Protein AF-A0A930BEC5-F1 (afdb_monomer)

pLDDT: mean 77.57, std 13.69, range [47.5, 94.75]

Sequence (147 aa):
MERKTKIFIVILIALIGILFYSVYENIIESKIARLNVTKAKIVMRNGYEEIDTRYLTVGGEKYIIYREFKNPAKAMKTFKKRHPNIVKKIRRTWIAFGDLSWWNWKLYEKGAIECDQLTHEERNEIEGFFDIYENTEKNKKRLRNFV

Foldseek 3Di:
DDPVVVVVVVVVVVVVVVVVVVVVVVVLVVVVVVFCLPDQDFDQDPNFTKGLRQWTAAPNDTDGAAIAGPDLQVLQVVCCVVCVVLQVQLCVQPVPQPHDGLVRLVVSLVSLVVRPPDDPVSSCVSNVS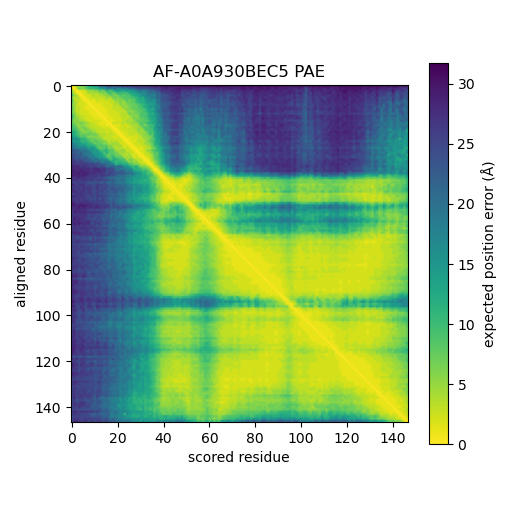VVNVCSVVVRVVVSVVRD

Structure (mmCIF, N/CA/C/O backbone):
data_AF-A0A930BEC5-F1
#
_entry.id   AF-A0A930BEC5-F1
#
loop_
_atom_site.group_PDB
_atom_site.id
_atom_site.type_symbol
_atom_site.label_atom_id
_atom_site.label_alt_id
_atom_site.label_comp_id
_atom_site.label_asym_id
_atom_site.label_entity_id
_atom_site.label_seq_id
_atom_site.pdbx_PDB_ins_code
_atom_site.Cartn_x
_atom_site.Cartn_y
_atom_site.Cartn_z
_atom_site.occupancy
_atom_site.B_iso_or_equiv
_atom_site.auth_seq_id
_atom_site.auth_comp_id
_atom_site.auth_asym_id
_atom_site.auth_atom_id
_atom_site.pdbx_PDB_model_num
ATOM 1 N N . MET A 1 1 ? 9.018 44.139 -27.072 1.00 55.53 1 MET A N 1
ATOM 2 C CA . MET A 1 1 ? 8.347 42.839 -26.838 1.00 55.53 1 MET A CA 1
ATOM 3 C C . MET A 1 1 ? 7.282 43.035 -25.769 1.00 55.53 1 MET A C 1
ATOM 5 O O . MET A 1 1 ? 7.631 43.270 -24.615 1.00 55.53 1 MET A O 1
ATOM 9 N N . GLU A 1 2 ? 6.010 43.041 -26.161 1.00 65.94 2 GLU A N 1
ATOM 10 C CA . GLU A 1 2 ? 4.886 43.344 -25.269 1.00 65.94 2 GLU A CA 1
ATOM 11 C C . GLU A 1 2 ? 4.707 42.272 -24.183 1.00 65.94 2 GLU A C 1
ATOM 13 O O . GLU A 1 2 ? 4.994 41.091 -24.384 1.00 65.94 2 GLU A O 1
ATOM 18 N N . ARG A 1 3 ? 4.213 42.678 -23.006 1.00 66.94 3 ARG A N 1
ATOM 19 C CA . ARG A 1 3 ? 4.014 41.817 -21.821 1.00 66.94 3 ARG A CA 1
ATOM 20 C C . ARG A 1 3 ? 3.216 40.541 -22.138 1.00 66.94 3 ARG A C 1
ATOM 22 O O . ARG A 1 3 ? 3.495 39.490 -21.569 1.00 66.94 3 ARG A O 1
ATOM 29 N N . LYS A 1 4 ? 2.281 40.624 -23.091 1.00 66.75 4 LYS A N 1
ATOM 30 C CA . LYS A 1 4 ? 1.466 39.504 -23.588 1.00 66.75 4 LYS A CA 1
ATOM 31 C C . LYS A 1 4 ? 2.303 38.443 -24.317 1.00 66.75 4 LYS A C 1
ATOM 33 O O . LYS A 1 4 ? 2.113 37.257 -24.075 1.00 66.75 4 LYS A O 1
ATOM 38 N N . THR A 1 5 ? 3.283 38.855 -25.123 1.00 71.62 5 THR A N 1
ATOM 39 C CA . THR A 1 5 ? 4.185 37.947 -25.854 1.00 71.62 5 THR A CA 1
ATOM 40 C C . THR A 1 5 ? 5.062 37.134 -24.899 1.00 71.62 5 THR A C 1
ATOM 42 O O . THR A 1 5 ? 5.250 35.940 -25.103 1.00 71.62 5 THR A O 1
ATOM 45 N N . LYS A 1 6 ? 5.547 37.743 -23.805 1.00 71.25 6 LYS A N 1
ATOM 46 C CA . LYS A 1 6 ? 6.345 37.032 -22.788 1.00 71.25 6 LYS A CA 1
ATOM 47 C C . LYS A 1 6 ? 5.527 35.980 -22.033 1.00 71.25 6 LYS A C 1
ATOM 49 O O . LYS A 1 6 ? 6.014 34.877 -21.823 1.00 71.25 6 LYS A O 1
ATOM 54 N N . ILE A 1 7 ? 4.284 36.303 -21.663 1.00 73.62 7 ILE A N 1
ATOM 55 C CA . ILE A 1 7 ? 3.376 35.359 -20.988 1.00 73.62 7 ILE A CA 1
ATOM 56 C C . ILE A 1 7 ? 3.065 34.169 -21.904 1.00 73.62 7 ILE A C 1
ATOM 58 O O . ILE A 1 7 ? 3.111 33.024 -21.462 1.00 73.62 7 ILE A O 1
ATOM 62 N N . PHE A 1 8 ? 2.823 34.430 -23.190 1.00 75.75 8 PHE A N 1
ATOM 63 C CA . PHE A 1 8 ? 2.558 33.380 -24.171 1.00 75.75 8 PHE A CA 1
ATOM 64 C C . PHE A 1 8 ? 3.745 32.417 -24.334 1.00 75.75 8 PHE A C 1
ATOM 66 O O . PHE A 1 8 ? 3.553 31.205 -24.334 1.00 75.75 8 PHE A O 1
ATOM 73 N N . ILE A 1 9 ? 4.977 32.938 -24.389 1.00 76.69 9 ILE A N 1
ATOM 74 C CA . ILE A 1 9 ? 6.198 32.117 -24.482 1.00 76.69 9 ILE A CA 1
ATOM 75 C C . ILE A 1 9 ? 6.364 31.216 -23.248 1.00 76.69 9 ILE A C 1
ATOM 77 O O . ILE A 1 9 ? 6.694 30.042 -23.390 1.00 76.69 9 ILE A O 1
ATOM 81 N N . VAL A 1 10 ? 6.096 31.726 -22.041 1.00 72.12 10 VAL A N 1
ATOM 82 C CA . VAL A 1 10 ? 6.197 30.930 -20.803 1.00 72.12 10 VAL A CA 1
ATOM 83 C C . VAL A 1 10 ? 5.174 29.791 -20.781 1.00 72.12 10 VAL A C 1
ATOM 85 O O . VAL A 1 10 ? 5.523 28.661 -20.442 1.00 72.12 10 VAL A O 1
ATOM 88 N N . ILE A 1 11 ? 3.931 30.061 -21.192 1.00 75.62 11 ILE A N 1
ATOM 89 C CA . ILE A 1 11 ? 2.883 29.035 -21.294 1.00 75.62 11 ILE A CA 1
ATOM 90 C C . ILE A 1 11 ? 3.269 27.976 -22.334 1.00 75.62 11 ILE A C 1
ATOM 92 O O . ILE A 1 11 ? 3.121 26.782 -22.079 1.00 75.62 11 ILE A O 1
ATOM 96 N N . LEU A 1 12 ? 3.816 28.397 -23.477 1.00 79.69 12 LEU A N 1
ATOM 97 C CA . LEU A 1 12 ? 4.255 27.489 -24.534 1.00 79.69 12 LEU A CA 1
ATOM 98 C C . LEU A 1 12 ? 5.374 26.550 -24.052 1.00 79.69 12 LEU A C 1
ATOM 100 O O . LEU A 1 12 ? 5.299 25.347 -24.284 1.00 79.69 12 LEU A O 1
ATOM 104 N N . ILE A 1 13 ? 6.370 27.069 -23.326 1.00 77.38 13 ILE A N 1
ATOM 105 C CA . ILE A 1 13 ? 7.461 26.260 -22.756 1.00 77.38 13 ILE A CA 1
ATOM 106 C C . ILE A 1 13 ? 6.922 25.253 -21.729 1.00 77.38 13 ILE A C 1
ATOM 108 O O . ILE A 1 13 ? 7.321 24.089 -21.749 1.00 77.38 13 ILE A O 1
ATOM 112 N N . ALA A 1 14 ? 5.992 25.665 -20.863 1.00 68.94 14 ALA A N 1
ATOM 113 C CA . ALA A 1 14 ? 5.381 24.772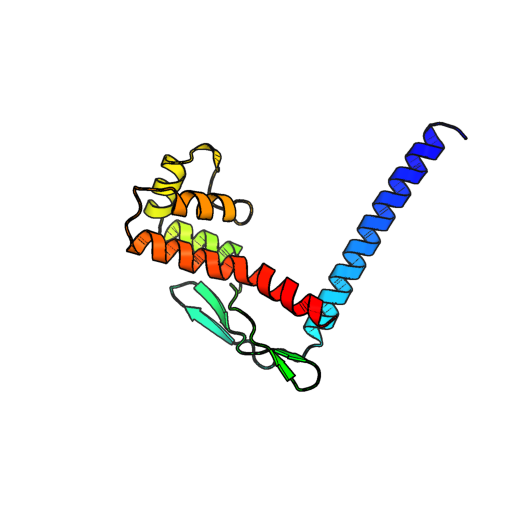 -19.879 1.00 68.94 14 ALA A CA 1
ATOM 114 C C . ALA A 1 14 ? 4.587 23.631 -20.544 1.00 68.94 14 ALA A C 1
ATOM 116 O O . ALA A 1 14 ? 4.717 22.473 -20.146 1.00 68.94 14 ALA A O 1
ATOM 117 N N . LEU A 1 15 ? 3.817 23.938 -21.593 1.00 73.38 15 LEU A N 1
ATOM 118 C CA . LEU A 1 15 ? 3.063 22.942 -22.360 1.00 73.38 15 LEU A CA 1
ATOM 119 C C . LEU A 1 15 ? 3.981 21.965 -23.098 1.00 73.38 15 LEU A C 1
ATOM 121 O O . LEU A 1 15 ? 3.724 20.763 -23.083 1.00 73.38 15 LEU A O 1
ATOM 125 N N . ILE A 1 16 ? 5.073 22.461 -23.687 1.00 73.94 16 ILE A N 1
ATOM 126 C CA . ILE A 1 16 ? 6.105 21.622 -24.305 1.00 73.94 16 ILE A CA 1
ATOM 127 C C . ILE A 1 16 ? 6.721 20.688 -23.252 1.00 73.94 16 ILE A C 1
ATOM 129 O O . ILE A 1 16 ? 6.827 19.490 -23.498 1.00 73.94 16 ILE A O 1
ATOM 133 N N . GLY A 1 17 ? 7.046 21.193 -22.058 1.00 59.94 17 GLY A N 1
ATOM 134 C CA . GLY A 1 17 ? 7.564 20.378 -20.954 1.00 59.94 17 GLY A CA 1
ATOM 135 C C . GLY A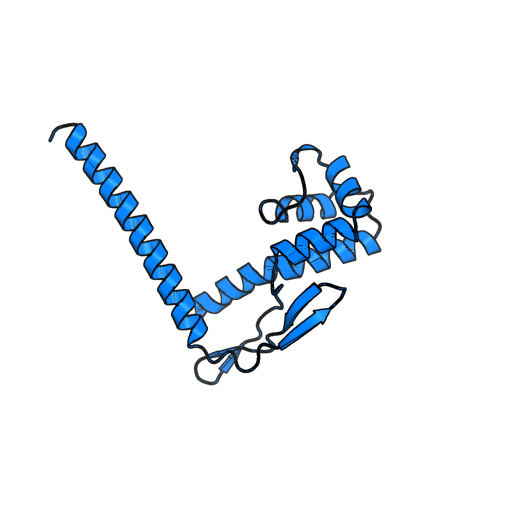 1 17 ? 6.614 19.252 -20.528 1.00 59.94 17 GLY A C 1
ATOM 136 O O . GLY A 1 17 ? 7.050 18.114 -20.363 1.00 59.94 17 GLY A O 1
ATOM 137 N N . ILE A 1 18 ? 5.311 19.538 -20.422 1.00 69.19 18 ILE A N 1
ATOM 138 C CA . ILE A 1 18 ? 4.277 18.531 -20.118 1.00 69.19 18 ILE A CA 1
ATOM 139 C C . ILE A 1 18 ? 4.188 17.477 -21.234 1.00 69.19 18 ILE A C 1
ATOM 141 O O . ILE A 1 18 ? 4.124 16.279 -20.954 1.00 69.19 18 ILE A O 1
ATOM 145 N N . LEU A 1 19 ? 4.225 17.908 -22.498 1.00 58.78 19 LEU A N 1
ATOM 146 C CA . LEU A 1 19 ? 4.205 17.018 -23.662 1.00 58.78 19 LEU A CA 1
ATOM 147 C C . LEU A 1 19 ? 5.412 16.077 -23.671 1.00 58.78 19 LEU A C 1
ATOM 149 O O . LEU A 1 19 ? 5.224 14.863 -23.756 1.00 58.78 19 LEU A O 1
ATOM 153 N N . PHE A 1 20 ? 6.625 16.612 -23.501 1.00 54.69 20 PHE A N 1
ATOM 154 C CA . PHE A 1 20 ? 7.851 15.814 -23.413 1.00 54.69 20 PHE A CA 1
ATOM 155 C C . PHE A 1 20 ? 7.820 14.840 -22.233 1.00 54.69 20 PHE A C 1
ATOM 157 O O . PHE A 1 20 ? 8.206 13.685 -22.405 1.00 54.69 20 PHE A O 1
ATOM 164 N N . TYR A 1 21 ? 7.308 15.256 -21.069 1.00 60.56 21 TYR A N 1
ATOM 165 C CA . TYR A 1 21 ? 7.145 14.369 -19.916 1.00 60.56 21 TYR A CA 1
ATOM 166 C C . TYR A 1 21 ? 6.190 13.203 -20.222 1.00 60.56 21 TYR A C 1
ATOM 168 O O . TYR A 1 21 ? 6.524 12.052 -19.954 1.00 60.56 21 TYR A O 1
ATOM 176 N N . SER A 1 22 ? 5.043 13.469 -20.859 1.00 50.88 22 SER A N 1
ATOM 177 C CA . SER A 1 22 ? 4.073 12.417 -21.203 1.00 50.88 22 SER A CA 1
ATOM 178 C C . SER A 1 22 ? 4.582 11.452 -22.283 1.00 50.88 22 SER A C 1
ATOM 180 O O . SER A 1 22 ? 4.324 10.251 -22.221 1.00 50.88 22 SER A O 1
ATOM 182 N N . VAL A 1 23 ? 5.338 11.954 -23.267 1.00 54.78 23 VAL A N 1
ATOM 183 C CA . VAL A 1 23 ? 5.966 11.125 -24.306 1.00 54.78 23 VAL A CA 1
ATOM 184 C C . VAL A 1 23 ? 7.064 10.261 -23.689 1.00 54.78 23 VAL A C 1
ATOM 186 O O . VAL A 1 23 ? 7.173 9.081 -24.014 1.00 54.78 23 VAL A O 1
ATOM 189 N N . TYR A 1 24 ? 7.842 10.813 -22.758 1.00 56.75 24 TYR A N 1
ATOM 190 C CA . TYR A 1 24 ? 8.879 10.082 -22.039 1.00 56.75 24 TYR A CA 1
ATOM 191 C C . TYR A 1 24 ? 8.305 8.972 -21.145 1.00 56.75 24 TYR A C 1
ATOM 193 O O . TYR A 1 24 ? 8.801 7.845 -21.197 1.00 56.75 24 TYR A O 1
ATOM 201 N N . GLU A 1 25 ? 7.230 9.242 -20.392 1.00 53.69 25 GLU A N 1
ATOM 202 C CA . GLU A 1 25 ? 6.527 8.207 -19.617 1.00 53.69 25 GLU A CA 1
ATOM 203 C C . GLU A 1 25 ? 6.001 7.088 -20.526 1.00 53.69 25 GLU A C 1
ATOM 205 O O . GLU A 1 25 ? 6.286 5.920 -20.271 1.00 53.69 25 GLU A O 1
ATOM 210 N N . ASN A 1 26 ? 5.363 7.428 -21.652 1.00 56.53 26 ASN A N 1
ATOM 211 C CA . ASN A 1 26 ? 4.889 6.439 -22.627 1.00 56.53 26 ASN A CA 1
ATOM 212 C C . ASN A 1 26 ? 6.027 5.593 -23.232 1.00 56.53 26 ASN A C 1
ATOM 214 O O . ASN A 1 26 ? 5.867 4.392 -23.461 1.00 56.53 26 ASN A O 1
ATOM 218 N N . ILE A 1 27 ? 7.196 6.186 -23.498 1.00 57.22 27 ILE A N 1
ATOM 219 C CA . ILE A 1 27 ? 8.363 5.448 -24.009 1.00 57.22 27 ILE A CA 1
ATOM 220 C C . ILE A 1 27 ? 8.880 4.467 -22.956 1.00 57.22 27 ILE A C 1
ATOM 222 O O . ILE A 1 27 ? 9.176 3.321 -23.307 1.00 57.22 27 ILE A O 1
ATOM 226 N N . ILE A 1 28 ? 8.964 4.885 -21.689 1.00 55.44 28 ILE A N 1
ATOM 227 C CA . ILE A 1 28 ? 9.344 4.014 -20.571 1.00 55.44 28 ILE A CA 1
ATOM 228 C C . ILE A 1 28 ? 8.342 2.870 -20.432 1.00 55.44 28 ILE A C 1
ATOM 230 O O . ILE A 1 28 ? 8.760 1.715 -20.408 1.00 55.44 28 ILE A O 1
ATOM 234 N N . GLU A 1 29 ? 7.041 3.158 -20.418 1.00 52.72 29 GLU A N 1
ATOM 235 C CA . GLU A 1 29 ? 5.995 2.134 -20.341 1.00 52.72 29 GLU A CA 1
ATOM 236 C C . GLU A 1 29 ? 6.089 1.139 -21.506 1.00 52.72 29 GLU A C 1
ATOM 238 O O . GLU A 1 29 ? 6.045 -0.074 -21.292 1.00 52.72 29 GLU A O 1
ATOM 243 N N . SER A 1 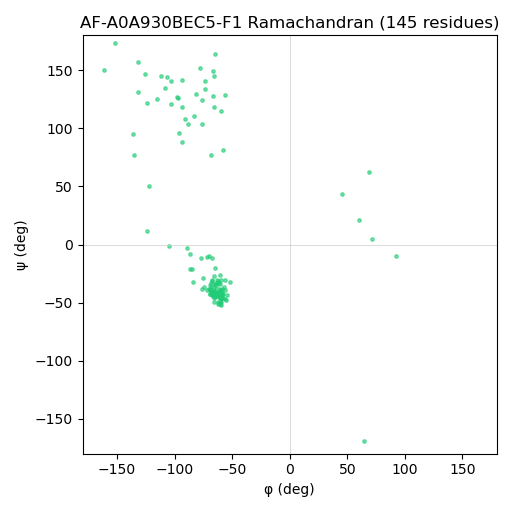30 ? 6.333 1.616 -22.734 1.00 51.56 30 SER A N 1
ATOM 244 C CA . SER A 1 30 ? 6.495 0.733 -23.897 1.00 51.56 30 SER A CA 1
ATOM 245 C C . SER A 1 30 ? 7.785 -0.100 -23.850 1.00 51.56 30 SER A C 1
ATOM 247 O O . SER A 1 30 ? 7.789 -1.254 -24.279 1.00 51.56 30 SER A O 1
ATOM 249 N N . LYS A 1 31 ? 8.889 0.446 -23.314 1.00 51.66 31 LYS A N 1
ATOM 250 C CA . LYS A 1 31 ? 10.151 -0.289 -23.128 1.00 51.66 31 LYS A CA 1
ATOM 251 C C . LYS A 1 31 ? 10.019 -1.337 -22.024 1.00 51.66 31 LYS A C 1
ATOM 253 O O . LYS A 1 31 ? 10.510 -2.448 -22.197 1.00 51.66 31 LYS A O 1
ATOM 258 N N . ILE A 1 32 ? 9.299 -1.024 -20.946 1.00 51.25 32 ILE A N 1
ATOM 259 C CA . ILE A 1 32 ? 8.939 -1.977 -19.889 1.00 51.25 32 ILE A CA 1
ATOM 260 C C . ILE A 1 32 ? 8.066 -3.102 -20.457 1.00 51.25 32 ILE A C 1
ATOM 262 O O . ILE A 1 32 ? 8.311 -4.263 -20.149 1.00 51.25 32 ILE A O 1
ATOM 266 N N . ALA A 1 33 ? 7.118 -2.792 -21.347 1.00 51.00 33 ALA A N 1
ATOM 267 C CA . ALA A 1 33 ? 6.303 -3.801 -22.024 1.00 51.00 33 ALA A CA 1
ATOM 268 C C . ALA A 1 33 ? 7.110 -4.708 -22.978 1.00 51.00 33 ALA A C 1
ATOM 270 O O . ALA A 1 33 ? 6.722 -5.852 -23.208 1.00 51.00 33 ALA A O 1
ATOM 271 N N . ARG A 1 34 ? 8.233 -4.217 -23.532 1.00 47.50 34 ARG A N 1
ATOM 272 C CA . ARG A 1 34 ? 9.151 -4.995 -24.392 1.00 47.50 34 ARG A CA 1
ATOM 273 C C . ARG A 1 34 ? 10.184 -5.809 -23.620 1.00 47.50 34 ARG A C 1
ATOM 275 O O . ARG A 1 34 ? 10.733 -6.761 -24.172 1.00 47.50 34 ARG A O 1
ATOM 282 N N . LEU A 1 35 ? 10.476 -5.453 -22.372 1.00 51.47 35 LEU A N 1
ATOM 283 C CA . LEU A 1 35 ? 11.244 -6.317 -21.487 1.00 51.47 35 LEU A CA 1
ATOM 284 C C . LEU A 1 35 ? 10.391 -7.556 -21.228 1.00 51.47 35 LEU A C 1
ATOM 286 O O . LEU A 1 35 ? 9.284 -7.438 -20.722 1.00 51.47 35 LEU A O 1
ATOM 290 N N . ASN A 1 36 ? 10.878 -8.733 -21.627 1.00 48.94 36 ASN A N 1
ATOM 291 C CA . ASN A 1 36 ? 10.191 -10.019 -21.490 1.00 48.94 36 ASN A CA 1
ATOM 292 C C . ASN A 1 36 ? 9.856 -10.306 -20.010 1.00 48.94 36 ASN A C 1
ATOM 294 O O . ASN A 1 36 ? 10.572 -11.056 -19.334 1.00 48.94 36 ASN A O 1
ATOM 298 N N . VAL A 1 37 ? 8.760 -9.730 -19.498 1.00 52.53 37 VAL A N 1
ATOM 299 C CA . VAL A 1 37 ? 8.151 -10.052 -18.203 1.00 52.53 37 VAL A CA 1
ATOM 300 C C . VAL A 1 37 ? 7.577 -11.457 -18.334 1.00 52.53 37 VAL A C 1
ATOM 302 O O . VAL A 1 37 ? 6.395 -11.690 -18.577 1.00 52.53 37 VAL A O 1
ATOM 305 N N . THR A 1 38 ? 8.472 -12.431 -18.278 1.00 50.66 38 THR A N 1
ATOM 306 C CA . THR A 1 38 ? 8.149 -13.819 -18.550 1.00 50.66 38 THR A CA 1
ATOM 307 C C . THR A 1 38 ? 7.427 -14.347 -17.314 1.00 50.66 38 THR A C 1
ATOM 309 O O . THR A 1 38 ? 8.051 -14.623 -16.294 1.00 50.66 38 THR A O 1
ATOM 312 N N . LYS A 1 39 ? 6.098 -14.473 -17.419 1.00 53.91 39 LYS A N 1
ATOM 313 C CA . LYS A 1 39 ? 5.174 -15.047 -16.421 1.00 53.91 39 LYS A CA 1
ATOM 314 C C . LYS A 1 39 ? 4.990 -14.222 -15.139 1.00 53.91 39 LYS A C 1
ATOM 316 O O . LYS A 1 39 ? 5.216 -14.724 -14.039 1.00 53.91 39 LYS A O 1
ATOM 321 N N . ALA A 1 40 ? 4.468 -13.002 -15.258 1.00 62.53 40 ALA A N 1
ATOM 322 C CA . ALA A 1 40 ? 3.755 -12.396 -14.133 1.00 62.53 40 ALA A CA 1
ATOM 323 C C . ALA A 1 40 ? 2.556 -13.296 -13.770 1.00 62.53 40 ALA A C 1
ATOM 325 O O . ALA A 1 40 ? 1.659 -13.505 -14.591 1.00 62.53 40 ALA A O 1
ATOM 326 N N . LYS A 1 41 ? 2.555 -13.888 -12.570 1.00 74.69 41 LYS A N 1
ATOM 327 C CA . LYS A 1 41 ? 1.426 -14.690 -12.080 1.00 74.69 41 LYS A CA 1
ATOM 328 C C . LYS A 1 41 ? 0.576 -13.818 -11.169 1.00 74.69 41 LYS A C 1
ATOM 330 O O . LYS A 1 41 ? 1.081 -13.262 -10.199 1.00 74.69 41 LYS A O 1
ATOM 335 N N . ILE A 1 42 ? -0.722 -13.748 -11.448 1.00 80.75 42 ILE A N 1
ATOM 336 C CA . ILE A 1 42 ? -1.676 -13.182 -10.495 1.00 80.75 42 ILE A CA 1
ATOM 337 C C . ILE A 1 42 ? -1.906 -14.226 -9.405 1.00 80.75 42 ILE A C 1
ATOM 339 O O . ILE A 1 42 ? -2.267 -15.370 -9.694 1.00 80.75 42 ILE A O 1
ATOM 343 N N . VAL A 1 43 ? -1.674 -13.837 -8.158 1.00 85.25 43 VAL A N 1
ATOM 344 C CA . VAL A 1 43 ? -1.875 -14.684 -6.982 1.00 85.25 43 VAL A CA 1
ATOM 345 C C . VAL A 1 43 ? -2.793 -13.985 -5.989 1.00 85.25 43 VAL A C 1
ATOM 347 O O . VAL A 1 43 ? -2.782 -12.763 -5.869 1.00 85.25 43 VAL A O 1
ATOM 350 N N . MET A 1 44 ? -3.592 -14.774 -5.274 1.00 87.38 44 MET A N 1
ATOM 351 C CA . MET A 1 44 ? -4.374 -14.294 -4.138 1.00 87.38 44 MET A CA 1
ATOM 352 C C . MET A 1 44 ? -3.570 -14.524 -2.862 1.00 87.38 44 MET A C 1
ATOM 354 O O . MET A 1 44 ? -3.269 -15.671 -2.531 1.00 87.38 44 MET A O 1
ATOM 358 N N . ARG A 1 45 ? -3.229 -13.456 -2.141 1.00 84.56 45 ARG A N 1
ATOM 359 C CA . ARG A 1 45 ? -2.570 -13.525 -0.829 1.00 84.56 45 ARG A CA 1
ATOM 360 C C . ARG A 1 45 ? -3.294 -12.608 0.128 1.00 84.56 45 ARG A C 1
ATOM 362 O O . ARG A 1 45 ? -3.608 -11.481 -0.229 1.00 84.56 45 ARG A O 1
ATOM 369 N N . ASN A 1 46 ? -3.619 -13.119 1.313 1.00 82.56 46 ASN A N 1
ATOM 370 C CA . ASN A 1 46 ? -4.335 -12.363 2.338 1.00 82.56 46 ASN A CA 1
ATOM 371 C C . ASN A 1 46 ? -5.528 -11.588 1.753 1.00 82.56 46 ASN A C 1
ATOM 373 O O . ASN A 1 46 ? -5.692 -10.419 2.046 1.00 82.56 46 ASN A O 1
ATOM 377 N N . GLY A 1 47 ? -6.333 -12.187 0.867 1.00 83.19 47 GLY A N 1
ATOM 378 C CA . GLY A 1 47 ? -7.493 -11.522 0.251 1.00 83.19 47 GLY A CA 1
ATOM 379 C C . GLY A 1 47 ? -7.196 -10.425 -0.789 1.00 83.19 47 GLY A C 1
ATOM 380 O O . GLY A 1 47 ? -8.142 -9.804 -1.276 1.00 83.19 47 GLY A O 1
ATOM 381 N N . TYR A 1 48 ? -5.935 -10.197 -1.155 1.00 88.69 48 TYR A N 1
ATOM 382 C CA . TYR A 1 48 ? -5.510 -9.236 -2.171 1.00 88.69 48 TYR A CA 1
ATOM 383 C C . TYR A 1 48 ? -5.065 -9.937 -3.454 1.00 88.69 48 TYR A C 1
ATOM 385 O O . TYR A 1 48 ? -4.455 -11.005 -3.420 1.00 88.69 48 TYR A O 1
ATOM 393 N N . GLU A 1 49 ? -5.366 -9.310 -4.591 1.00 85.38 49 GLU A N 1
ATOM 394 C CA . GLU A 1 49 ? -4.818 -9.700 -5.890 1.00 85.38 49 GLU A CA 1
ATOM 395 C C . GLU A 1 49 ? -3.437 -9.059 -6.046 1.00 85.38 49 GLU A C 1
ATOM 397 O O . GLU A 1 49 ? -3.328 -7.842 -6.218 1.00 85.38 49 GLU A O 1
ATOM 402 N N . GLU A 1 50 ? -2.392 -9.877 -6.010 1.00 86.12 50 GLU A N 1
ATOM 403 C CA . GLU A 1 50 ? -1.001 -9.455 -6.166 1.00 86.12 50 GLU A CA 1
ATOM 404 C C . GLU A 1 50 ? -0.418 -9.972 -7.485 1.00 86.12 50 GLU A C 1
ATOM 406 O O . GLU A 1 50 ? -0.742 -11.070 -7.951 1.00 86.12 50 GLU A O 1
ATOM 411 N N . ILE A 1 51 ? 0.455 -9.170 -8.087 1.00 81.81 51 ILE A N 1
ATOM 412 C CA . ILE A 1 51 ? 1.302 -9.542 -9.212 1.00 81.81 51 ILE A CA 1
ATOM 413 C C . ILE A 1 51 ? 2.612 -10.079 -8.627 1.00 81.81 51 ILE A C 1
ATOM 415 O O . ILE A 1 51 ? 3.426 -9.334 -8.079 1.00 81.81 51 ILE A O 1
ATOM 419 N N . ASP A 1 52 ? 2.800 -11.395 -8.728 1.00 73.19 52 ASP A N 1
ATOM 420 C CA . ASP A 1 52 ? 4.016 -12.083 -8.296 1.00 73.19 52 ASP A CA 1
ATOM 421 C C . ASP A 1 52 ? 4.963 -12.218 -9.493 1.00 73.19 52 ASP A C 1
ATOM 423 O O . ASP A 1 52 ? 4.913 -13.183 -10.268 1.00 73.19 52 ASP A O 1
ATOM 427 N N . THR A 1 53 ? 5.790 -11.191 -9.678 1.00 68.00 53 THR A N 1
ATOM 428 C CA . THR A 1 53 ? 6.831 -11.149 -10.707 1.00 68.00 53 THR A CA 1
ATOM 429 C C . THR A 1 53 ? 8.152 -11.570 -10.075 1.00 68.00 53 THR A C 1
ATOM 431 O O . THR A 1 53 ? 8.845 -10.763 -9.466 1.00 68.00 53 THR A O 1
ATOM 434 N N . ARG A 1 54 ? 8.521 -12.852 -10.191 1.00 63.19 54 ARG A N 1
ATOM 435 C CA . ARG A 1 54 ? 9.741 -13.365 -9.534 1.00 63.19 54 ARG A CA 1
ATOM 436 C C . ARG A 1 54 ? 11.023 -12.731 -10.080 1.00 63.19 54 ARG A C 1
ATOM 438 O O . ARG A 1 54 ? 11.987 -12.574 -9.337 1.00 63.19 54 ARG A O 1
ATOM 445 N N . TYR A 1 55 ? 11.051 -12.421 -11.376 1.00 67.12 55 TYR A N 1
ATOM 446 C CA . TYR A 1 55 ? 12.202 -11.818 -12.041 1.00 67.12 55 TYR A CA 1
ATOM 447 C C . TYR A 1 55 ? 11.815 -11.159 -13.369 1.00 67.12 55 TYR A C 1
ATOM 449 O O . TYR A 1 55 ? 10.914 -11.611 -14.073 1.00 67.12 55 TYR A O 1
ATOM 457 N N . LEU A 1 56 ? 12.560 -10.122 -13.727 1.00 68.50 56 LEU A N 1
ATOM 458 C CA . LEU A 1 56 ? 12.604 -9.474 -15.031 1.00 68.50 56 LEU A CA 1
ATOM 459 C C . LEU A 1 56 ? 13.934 -9.824 -15.690 1.00 68.50 56 LEU A C 1
ATOM 461 O O . LEU A 1 56 ? 14.963 -9.779 -15.025 1.00 68.50 56 LEU A O 1
ATOM 465 N N . THR A 1 57 ? 13.931 -10.190 -16.972 1.00 63.28 57 THR A N 1
ATOM 466 C CA . THR A 1 57 ? 15.182 -10.461 -17.697 1.00 63.28 57 THR A CA 1
ATOM 467 C C . THR A 1 57 ? 15.520 -9.290 -18.614 1.00 63.28 57 THR A C 1
ATOM 469 O O . THR A 1 57 ? 14.726 -8.960 -19.492 1.00 63.28 57 THR A O 1
ATOM 472 N N . VAL A 1 58 ? 16.687 -8.674 -18.418 1.00 65.44 58 VAL A N 1
ATOM 473 C CA . VAL A 1 58 ? 17.214 -7.566 -19.236 1.00 65.44 58 VAL A CA 1
ATOM 474 C C . VAL A 1 58 ? 18.583 -8.001 -19.752 1.00 65.44 58 VAL A C 1
ATOM 476 O O . VAL A 1 58 ? 19.444 -8.352 -18.955 1.00 65.44 58 VAL A O 1
ATOM 479 N N . GLY A 1 59 ? 18.789 -8.043 -21.073 1.00 66.38 59 GLY A N 1
ATOM 480 C CA . GLY A 1 59 ? 20.098 -8.396 -21.650 1.00 66.38 59 GLY A CA 1
ATOM 481 C C . GLY A 1 59 ? 20.623 -9.799 -21.293 1.00 66.38 59 GLY A C 1
ATOM 482 O O . GLY A 1 59 ? 21.820 -10.031 -21.370 1.00 66.38 59 GLY A O 1
ATOM 483 N N . GLY A 1 60 ? 19.748 -10.727 -20.883 1.00 67.25 60 GLY A N 1
ATOM 484 C CA . GLY A 1 60 ? 20.129 -12.066 -20.406 1.00 67.25 60 GLY A CA 1
ATOM 485 C C . GLY A 1 60 ? 20.323 -12.176 -18.887 1.00 67.25 60 GLY A C 1
ATOM 486 O O . GLY A 1 60 ? 20.367 -13.288 -18.363 1.00 67.25 60 GLY A O 1
ATOM 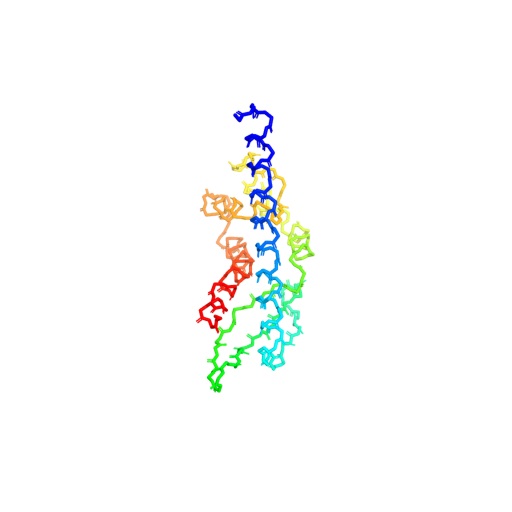487 N N . GLU A 1 61 ? 20.342 -11.058 -18.160 1.00 65.00 61 GLU A N 1
ATOM 488 C CA . GLU A 1 61 ? 20.447 -11.030 -16.700 1.00 65.00 61 GLU A CA 1
ATOM 489 C C . GLU A 1 61 ? 19.074 -10.978 -16.024 1.00 65.00 61 GLU A C 1
ATOM 491 O O . GLU A 1 61 ? 18.160 -10.301 -16.496 1.00 65.00 61 GLU A O 1
ATOM 496 N N . LYS A 1 62 ? 18.924 -11.686 -14.896 1.00 70.81 62 LYS A N 1
ATOM 497 C CA . LYS A 1 62 ? 17.678 -11.745 -14.116 1.00 70.81 62 LYS A CA 1
ATOM 498 C C . LYS A 1 62 ? 17.706 -10.759 -12.952 1.00 70.81 62 LYS A C 1
ATOM 500 O O . LYS A 1 62 ? 18.561 -10.844 -12.076 1.00 70.81 62 LYS A O 1
ATOM 505 N N . TYR A 1 63 ? 16.688 -9.915 -12.878 1.00 70.62 63 TYR A N 1
ATOM 506 C CA . TYR A 1 63 ? 16.490 -8.916 -11.838 1.00 70.62 63 TYR A CA 1
ATOM 507 C C . TYR A 1 63 ? 15.244 -9.232 -11.024 1.00 70.62 63 TYR A C 1
ATOM 509 O O . TYR A 1 63 ? 14.158 -9.358 -11.580 1.00 70.62 63 TYR A O 1
ATOM 517 N N . ILE A 1 64 ? 15.385 -9.342 -9.704 1.00 71.69 64 ILE A N 1
ATOM 518 C CA . ILE A 1 64 ? 14.240 -9.531 -8.807 1.00 71.69 64 ILE A CA 1
ATOM 519 C C . ILE A 1 64 ? 13.375 -8.267 -8.844 1.00 71.69 64 ILE A C 1
ATOM 521 O O . ILE A 1 64 ? 13.880 -7.158 -8.649 1.00 71.69 64 ILE A O 1
ATOM 525 N N . ILE A 1 65 ? 12.082 -8.455 -9.091 1.00 78.25 65 ILE A N 1
ATOM 526 C CA . ILE A 1 65 ? 11.057 -7.418 -8.993 1.00 78.25 65 ILE A CA 1
ATOM 527 C C . ILE A 1 65 ? 10.284 -7.641 -7.693 1.00 78.25 65 ILE A C 1
ATOM 529 O O . ILE A 1 65 ? 10.046 -8.777 -7.279 1.00 78.25 65 ILE A O 1
ATOM 533 N N . TYR A 1 66 ? 9.936 -6.552 -7.016 1.00 82.06 66 TYR A N 1
ATOM 534 C CA . TYR A 1 66 ? 9.144 -6.614 -5.796 1.00 82.06 66 TYR A CA 1
ATOM 535 C C . TYR A 1 66 ? 7.661 -6.846 -6.125 1.00 82.06 66 TYR A C 1
ATOM 537 O O . TYR A 1 66 ? 7.186 -6.462 -7.192 1.00 82.06 66 TYR A O 1
ATOM 545 N N . ARG A 1 67 ? 6.914 -7.472 -5.211 1.00 84.88 67 ARG A N 1
ATOM 546 C CA . ARG A 1 67 ? 5.479 -7.757 -5.407 1.00 84.88 67 ARG A CA 1
ATOM 547 C C . ARG A 1 67 ? 4.670 -6.467 -5.463 1.00 84.88 67 ARG A C 1
ATOM 549 O O . ARG A 1 67 ? 4.949 -5.551 -4.699 1.00 84.88 67 ARG A O 1
ATOM 556 N N . GLU A 1 68 ? 3.625 -6.440 -6.278 1.00 87.38 68 GLU A N 1
ATOM 557 C CA . GLU A 1 68 ? 2.721 -5.289 -6.394 1.00 87.38 68 GLU A CA 1
ATOM 558 C C . GLU A 1 68 ? 1.261 -5.728 -6.322 1.00 87.38 68 GLU A C 1
ATOM 560 O O . GLU A 1 68 ? 0.922 -6.863 -6.655 1.00 87.38 68 GLU A O 1
ATOM 565 N N . PHE A 1 69 ? 0.359 -4.821 -5.950 1.00 87.38 69 PHE A N 1
ATOM 566 C CA . PHE A 1 69 ? -1.071 -5.071 -6.104 1.00 87.38 69 PHE A CA 1
ATOM 567 C C . PHE A 1 69 ? -1.480 -4.971 -7.572 1.00 87.38 69 PHE A C 1
ATOM 569 O O . PHE A 1 69 ? -1.193 -3.979 -8.236 1.00 87.38 69 PHE A O 1
ATOM 576 N N . LYS A 1 70 ? -2.268 -5.938 -8.056 1.00 85.31 70 LYS A N 1
ATOM 577 C CA . LYS A 1 70 ? -2.874 -5.872 -9.396 1.00 85.31 70 LYS A CA 1
ATOM 578 C C . LYS A 1 70 ? -3.791 -4.656 -9.541 1.00 85.31 70 LYS A C 1
ATOM 580 O O . LYS A 1 70 ? -3.857 -4.037 -10.597 1.00 85.31 70 LYS A O 1
ATOM 585 N N . ASN A 1 71 ? -4.540 -4.343 -8.486 1.00 86.25 71 ASN A N 1
ATOM 586 C CA . ASN A 1 71 ? -5.390 -3.161 -8.418 1.00 86.25 71 ASN A CA 1
ATOM 587 C C . ASN A 1 71 ? -5.226 -2.503 -7.038 1.00 86.25 71 ASN A C 1
ATOM 589 O O . ASN A 1 71 ? -5.911 -2.904 -6.090 1.00 86.25 71 ASN A O 1
ATOM 593 N N . PRO A 1 72 ? -4.343 -1.495 -6.919 1.00 85.44 72 PRO A N 1
ATOM 594 C CA . PRO A 1 72 ? -4.085 -0.813 -5.655 1.00 85.44 72 PRO A CA 1
ATOM 595 C C . PRO A 1 72 ? -5.366 -0.233 -5.036 1.00 85.44 72 PRO A C 1
ATOM 597 O O . PRO A 1 72 ? -5.676 -0.490 -3.876 1.00 85.44 72 PRO A O 1
ATOM 600 N N . ALA A 1 73 ? -6.199 0.464 -5.814 1.00 86.50 73 ALA A N 1
ATOM 601 C CA . ALA A 1 73 ? -7.438 1.060 -5.305 1.00 86.50 73 ALA A CA 1
ATOM 602 C C . ALA A 1 73 ? -8.399 0.017 -4.693 1.00 86.50 73 ALA A C 1
ATOM 604 O O . ALA A 1 73 ? -8.977 0.239 -3.622 1.00 86.50 73 ALA A O 1
ATOM 605 N N . LYS A 1 74 ? -8.540 -1.151 -5.337 1.00 89.38 74 LYS A N 1
ATOM 606 C CA . LYS A 1 74 ? -9.324 -2.284 -4.819 1.00 89.38 74 LYS A CA 1
ATOM 607 C C . LYS A 1 74 ? -8.682 -2.887 -3.568 1.00 89.38 74 LYS A C 1
ATOM 609 O O . LYS A 1 74 ? -9.408 -3.192 -2.618 1.00 89.38 74 LYS A O 1
ATOM 614 N N . ALA A 1 75 ? -7.356 -3.026 -3.536 1.00 91.19 75 ALA A N 1
ATOM 615 C CA . ALA A 1 75 ? -6.626 -3.506 -2.365 1.00 91.19 75 ALA A CA 1
ATOM 616 C C . ALA A 1 75 ? -6.843 -2.579 -1.158 1.00 91.19 75 ALA A C 1
ATOM 618 O O . ALA A 1 75 ? -7.250 -3.046 -0.098 1.00 91.19 75 ALA A O 1
ATOM 619 N N . MET A 1 76 ? -6.740 -1.260 -1.349 1.00 91.88 76 MET A N 1
ATOM 620 C CA . MET A 1 76 ? -7.007 -0.257 -0.313 1.00 91.88 76 MET A CA 1
ATOM 621 C C . MET A 1 76 ? -8.442 -0.325 0.218 1.00 91.88 76 MET A C 1
ATOM 623 O O . MET A 1 76 ? -8.676 -0.314 1.427 1.00 91.88 76 MET A O 1
ATOM 627 N N . LYS A 1 77 ? -9.435 -0.431 -0.675 1.00 92.06 77 LYS A N 1
ATOM 628 C CA . LYS A 1 77 ? -10.842 -0.594 -0.273 1.00 92.06 77 LYS A CA 1
ATOM 629 C C . LYS A 1 77 ? -11.044 -1.870 0.549 1.00 92.06 77 LYS A C 1
ATOM 631 O O . LYS A 1 77 ? -11.769 -1.853 1.543 1.00 92.06 77 LYS A O 1
ATOM 636 N N . THR A 1 78 ? -10.389 -2.955 0.147 1.00 93.25 78 THR A N 1
ATOM 637 C CA . THR A 1 78 ? -10.453 -4.253 0.829 1.00 93.25 78 THR A CA 1
ATOM 638 C C . THR A 1 78 ? -9.787 -4.193 2.202 1.00 93.25 78 THR A C 1
ATOM 640 O O . THR A 1 78 ? -10.379 -4.653 3.175 1.00 93.25 78 THR A O 1
ATOM 643 N N . PHE A 1 79 ? -8.618 -3.555 2.311 1.00 94.12 79 PHE A N 1
ATOM 644 C CA . PHE A 1 79 ? -7.918 -3.344 3.577 1.00 94.12 79 PHE A CA 1
ATOM 645 C C . PHE A 1 79 ? -8.776 -2.547 4.560 1.00 94.12 79 PHE A C 1
ATOM 647 O O . PHE A 1 79 ? -9.034 -3.018 5.662 1.00 94.12 79 PHE A O 1
ATOM 654 N N . LYS A 1 80 ? -9.343 -1.410 4.131 1.00 93.50 80 LYS A N 1
ATOM 655 C CA . LYS A 1 80 ? -10.257 -0.611 4.969 1.00 93.50 80 LYS A CA 1
ATOM 656 C C . LYS A 1 80 ? -11.454 -1.409 5.483 1.00 93.50 80 LYS A C 1
ATOM 658 O O . LYS A 1 80 ? -11.865 -1.227 6.624 1.00 93.50 80 LYS A O 1
ATOM 663 N N . LYS A 1 81 ? -12.019 -2.284 4.643 1.00 93.88 81 LYS A N 1
ATOM 664 C CA . LYS A 1 81 ? -13.162 -3.128 5.016 1.00 93.88 81 LYS A CA 1
ATOM 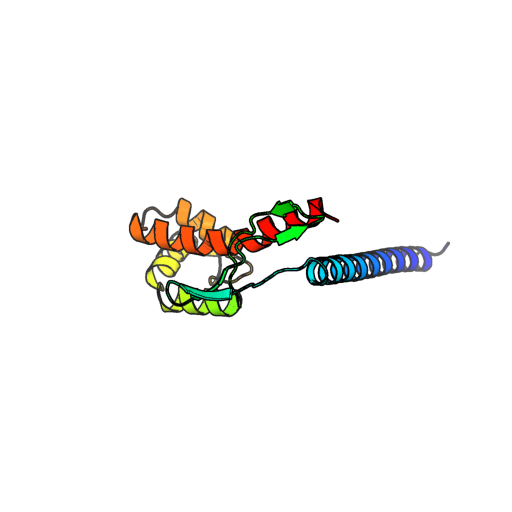665 C C . LYS A 1 81 ? -12.780 -4.198 6.040 1.00 93.88 81 LYS A C 1
ATOM 667 O O . LYS A 1 81 ? -13.585 -4.505 6.911 1.00 93.88 81 LYS A O 1
ATOM 672 N N . ARG A 1 82 ? -11.588 -4.783 5.916 1.00 94.00 82 ARG A N 1
ATOM 673 C CA . ARG A 1 82 ? -11.124 -5.878 6.781 1.00 94.00 82 ARG A CA 1
ATOM 674 C C . ARG A 1 82 ? -10.512 -5.396 8.089 1.00 94.00 82 ARG A C 1
ATOM 676 O O . ARG A 1 82 ? -10.686 -6.054 9.106 1.00 94.00 82 ARG A O 1
ATOM 683 N N . HIS A 1 83 ? -9.868 -4.235 8.069 1.00 94.19 83 HIS A N 1
ATOM 684 C CA . HIS A 1 83 ? -9.140 -3.675 9.204 1.00 94.19 83 HIS A CA 1
ATOM 685 C C . HIS A 1 83 ? -9.670 -2.286 9.611 1.00 94.19 83 HIS A C 1
ATOM 687 O O . HIS A 1 83 ? -8.884 -1.348 9.775 1.00 94.19 83 HIS A O 1
ATOM 693 N N . PRO A 1 84 ? -10.996 -2.107 9.806 1.00 93.88 84 PRO A N 1
ATOM 694 C CA . PRO A 1 84 ? -11.562 -0.796 10.124 1.00 93.88 84 PRO A CA 1
ATOM 695 C C . PRO A 1 84 ? -11.033 -0.249 11.456 1.00 93.88 84 PRO A C 1
ATOM 697 O O . PRO A 1 84 ? -10.873 0.961 11.606 1.00 93.88 84 PRO A O 1
ATOM 700 N N . ASN A 1 85 ? -10.713 -1.131 12.409 1.00 93.88 85 ASN A N 1
ATOM 701 C CA . ASN A 1 85 ? -10.185 -0.751 13.717 1.00 93.88 85 ASN A CA 1
ATOM 702 C C . ASN A 1 85 ? -8.762 -0.187 13.635 1.00 93.88 85 ASN A C 1
ATOM 704 O O . ASN A 1 85 ? -8.505 0.842 14.254 1.00 93.88 85 ASN A O 1
ATOM 708 N N . ILE A 1 86 ? -7.881 -0.792 12.829 1.00 93.62 86 ILE A N 1
ATOM 709 C CA . ILE A 1 86 ? -6.512 -0.299 12.601 1.00 93.62 86 ILE A CA 1
ATOM 710 C C . ILE A 1 86 ? -6.568 1.119 12.024 1.00 93.62 86 ILE A C 1
ATOM 712 O O . ILE A 1 86 ? -6.006 2.056 12.588 1.00 93.62 86 ILE A O 1
ATOM 716 N N . VAL A 1 87 ? -7.345 1.300 10.949 1.00 92.62 87 VAL A N 1
ATOM 717 C CA . VAL A 1 87 ? -7.519 2.603 10.283 1.00 92.62 87 VAL A CA 1
ATOM 718 C C . VAL A 1 87 ? -8.090 3.644 11.249 1.00 92.62 87 VAL A C 1
ATOM 720 O O . VAL A 1 87 ? -7.637 4.787 11.276 1.00 92.62 87 VAL A O 1
ATOM 723 N N . LYS A 1 88 ? -9.066 3.253 12.076 1.00 91.94 88 LYS A N 1
ATOM 724 C CA . LYS A 1 88 ? -9.687 4.136 13.069 1.00 91.94 88 LYS A CA 1
ATOM 725 C C . LYS A 1 88 ? -8.718 4.552 14.176 1.00 91.94 88 LYS A C 1
ATOM 727 O O . LYS A 1 88 ? -8.758 5.714 14.568 1.00 91.94 88 LYS A O 1
ATOM 732 N N . LYS A 1 89 ? -7.883 3.642 14.687 1.00 92.75 89 LYS A N 1
ATOM 733 C CA . LYS A 1 89 ? -6.869 3.942 15.714 1.00 92.75 89 LYS A CA 1
ATOM 734 C C . LYS A 1 89 ? -5.867 4.974 15.200 1.00 92.75 89 LYS A C 1
ATOM 736 O O . LYS A 1 89 ? -5.739 6.035 15.798 1.00 92.75 89 LYS A O 1
ATOM 741 N N . ILE A 1 90 ? -5.292 4.734 14.022 1.00 90.50 90 ILE A N 1
ATOM 742 C CA . ILE A 1 90 ? -4.338 5.661 13.392 1.00 90.50 90 ILE A CA 1
ATOM 743 C C . ILE A 1 90 ? -4.983 7.027 13.147 1.00 90.50 90 ILE A C 1
ATOM 745 O O .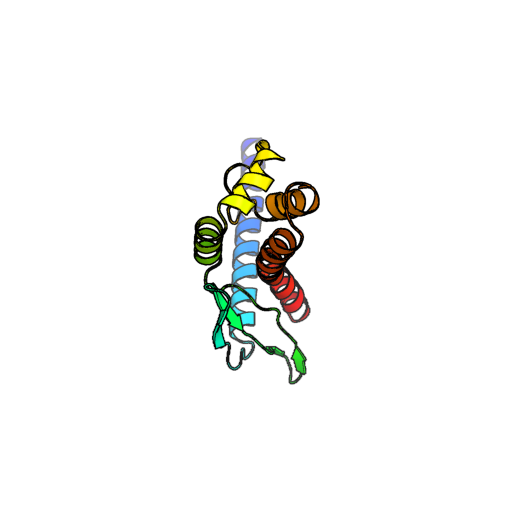 ILE A 1 90 ? -4.422 8.059 13.507 1.00 90.50 90 ILE A O 1
ATOM 749 N N . ARG A 1 91 ? -6.204 7.047 12.597 1.00 88.88 91 ARG A N 1
ATOM 750 C CA . ARG A 1 91 ? -6.941 8.293 12.349 1.00 88.88 91 ARG A CA 1
ATOM 751 C C . ARG A 1 91 ? -7.272 9.061 13.632 1.00 88.88 91 ARG A C 1
ATOM 753 O O . ARG A 1 91 ? -7.339 10.283 13.597 1.00 88.88 91 ARG A O 1
ATOM 760 N N . ARG A 1 92 ? -7.516 8.379 14.755 1.00 85.00 92 ARG A N 1
ATOM 761 C CA . ARG A 1 92 ? -7.757 9.038 16.051 1.00 85.00 92 ARG A CA 1
ATOM 762 C C . ARG A 1 92 ? -6.504 9.716 16.579 1.00 85.00 92 ARG A C 1
ATOM 764 O O . ARG A 1 92 ? -6.615 10.815 17.107 1.00 85.00 92 ARG A O 1
ATOM 771 N N . THR A 1 93 ? -5.348 9.082 16.413 1.00 80.38 93 THR A N 1
ATOM 772 C CA . THR A 1 93 ? -4.059 9.697 16.739 1.00 80.38 93 THR A CA 1
ATOM 773 C C . THR A 1 93 ? -3.785 10.895 15.822 1.00 80.38 93 THR A C 1
ATOM 775 O O . THR A 1 93 ? -3.267 11.907 16.279 1.00 80.38 93 THR A O 1
ATOM 778 N N . TRP A 1 94 ? -4.224 10.831 14.558 1.00 74.06 94 TRP A N 1
ATOM 779 C CA . TRP A 1 94 ? -3.916 11.834 13.537 1.00 74.06 94 TRP A CA 1
ATOM 780 C C . TRP A 1 94 ? -5.140 12.245 12.704 1.00 74.06 94 TRP A C 1
ATOM 782 O O . TRP A 1 94 ? -5.316 11.855 11.546 1.00 74.06 94 TRP A O 1
ATOM 792 N N . ILE A 1 95 ? -5.999 13.080 13.296 1.00 66.88 95 ILE A N 1
ATOM 793 C CA . ILE A 1 95 ? -7.292 13.497 12.714 1.00 66.88 95 ILE A CA 1
ATOM 794 C C . ILE A 1 95 ? -7.126 14.224 11.363 1.00 66.88 95 ILE A C 1
ATOM 796 O O . ILE A 1 95 ? -8.017 14.164 10.512 1.00 66.88 95 ILE A O 1
ATOM 800 N N . ALA A 1 96 ? -5.972 14.857 11.129 1.00 72.06 96 ALA A N 1
ATOM 801 C CA . ALA A 1 96 ? -5.689 15.669 9.945 1.00 72.06 96 ALA A CA 1
ATOM 802 C C . ALA A 1 96 ? -5.507 14.877 8.631 1.00 72.06 96 ALA A C 1
ATOM 804 O O . ALA A 1 96 ? -5.475 15.482 7.563 1.00 72.06 96 ALA A O 1
ATOM 805 N N . PHE A 1 97 ? -5.392 13.543 8.663 1.00 74.75 97 PHE A N 1
ATOM 806 C CA . PHE A 1 97 ? -5.042 12.759 7.467 1.00 74.75 97 PHE A CA 1
ATOM 807 C C . PHE A 1 97 ? -6.189 12.544 6.466 1.00 74.75 97 PHE A C 1
ATOM 809 O O . PHE A 1 97 ? -5.938 12.099 5.343 1.00 74.75 97 PHE A O 1
ATOM 816 N N . GLY A 1 98 ? -7.438 12.847 6.837 1.00 80.44 98 GLY A N 1
ATOM 817 C CA . GLY A 1 98 ? -8.611 12.453 6.048 1.00 80.44 98 GLY A CA 1
ATOM 818 C C . GLY A 1 98 ? -8.774 10.927 5.985 1.00 80.44 98 GLY A C 1
ATOM 819 O O . GLY A 1 98 ? -8.121 10.193 6.724 1.00 80.44 98 GLY A O 1
ATOM 820 N N . ASP A 1 99 ? -9.655 10.414 5.125 1.00 86.94 99 ASP A N 1
ATOM 821 C CA . ASP A 1 99 ? -9.854 8.964 4.977 1.00 86.94 99 ASP A CA 1
ATOM 822 C C . ASP A 1 99 ? -8.686 8.298 4.234 1.00 86.94 99 ASP A C 1
ATOM 824 O O . ASP A 1 99 ? -8.191 8.825 3.238 1.00 86.94 99 ASP A O 1
ATOM 828 N N . LEU A 1 100 ? -8.280 7.100 4.673 1.00 88.50 100 LEU A N 1
ATOM 829 C CA . LEU A 1 100 ? -7.215 6.333 4.020 1.00 88.50 100 LEU A CA 1
ATOM 830 C C . LEU A 1 100 ? -7.524 6.084 2.529 1.00 88.50 100 LEU A C 1
ATOM 832 O O . LEU A 1 100 ? -8.590 5.581 2.145 1.00 88.50 100 LEU A O 1
ATOM 836 N N . SER A 1 101 ? -6.559 6.422 1.684 1.00 85.56 101 SER A N 1
ATOM 837 C CA . SER A 1 101 ? -6.618 6.402 0.229 1.00 85.56 101 SER A CA 1
ATOM 838 C C . SER A 1 101 ? -5.225 6.174 -0.365 1.00 85.56 101 SER A C 1
ATOM 840 O O . SER A 1 101 ? -4.210 6.197 0.329 1.00 85.56 101 SER A O 1
ATOM 842 N N . TRP A 1 102 ? -5.163 5.996 -1.682 1.00 79.12 102 TRP A N 1
ATOM 843 C CA . TRP A 1 102 ? -3.891 5.914 -2.398 1.00 79.12 102 TRP A CA 1
ATOM 844 C C . TRP A 1 102 ? -3.081 7.229 -2.361 1.00 79.12 102 TRP A C 1
ATOM 846 O O . TRP A 1 102 ? -1.871 7.202 -2.529 1.00 79.12 102 TRP A O 1
ATOM 856 N N . TRP A 1 103 ? -3.690 8.381 -2.083 1.00 81.31 103 TRP A N 1
ATOM 857 C CA . TRP A 1 103 ? -2.952 9.652 -2.059 1.00 81.31 103 TRP A CA 1
ATOM 858 C C . TRP A 1 103 ? -2.294 9.955 -0.710 1.00 81.31 103 TRP A C 1
ATOM 860 O O . TRP A 1 103 ? -1.343 10.727 -0.651 1.00 81.31 103 TRP A O 1
ATOM 870 N N . ASN A 1 104 ? -2.771 9.337 0.374 1.00 87.19 104 ASN A N 1
ATOM 871 C CA . ASN A 1 104 ? -2.322 9.615 1.742 1.00 87.19 104 ASN A CA 1
ATOM 872 C C . ASN A 1 104 ? -1.816 8.371 2.490 1.00 87.19 104 ASN A C 1
ATOM 874 O O . ASN A 1 104 ? -1.591 8.453 3.696 1.00 87.19 104 ASN A O 1
ATOM 878 N N . TRP A 1 105 ? -1.602 7.234 1.817 1.00 88.19 105 TRP A N 1
ATOM 879 C CA . TRP A 1 105 ? -1.143 6.003 2.479 1.00 88.19 105 TRP A CA 1
ATOM 880 C C . TRP A 1 105 ? 0.179 6.193 3.238 1.00 88.19 105 TRP A C 1
ATOM 882 O O . TRP A 1 105 ? 0.294 5.704 4.351 1.00 88.19 105 TRP A O 1
ATOM 892 N N . LYS A 1 106 ? 1.119 6.999 2.718 1.00 88.69 106 LYS A N 1
ATOM 893 C CA . LYS A 1 106 ? 2.375 7.342 3.418 1.00 88.69 106 LYS A CA 1
ATOM 894 C C . LYS A 1 106 ? 2.160 8.111 4.724 1.00 88.69 106 LYS A C 1
ATOM 896 O O . LYS A 1 106 ? 2.964 8.007 5.642 1.00 88.69 106 LYS A O 1
ATOM 901 N N . LEU A 1 107 ? 1.094 8.911 4.820 1.00 88.94 107 LEU A N 1
ATOM 902 C CA . LEU A 1 107 ? 0.742 9.580 6.079 1.00 88.94 107 LEU A CA 1
ATOM 903 C C . LEU A 1 107 ? 0.200 8.566 7.085 1.00 88.94 107 LEU A C 1
ATOM 905 O O . LEU A 1 107 ? 0.540 8.624 8.259 1.00 88.94 107 LEU A O 1
ATOM 909 N N . TYR A 1 108 ? -0.591 7.603 6.613 1.00 89.44 108 TYR A N 1
ATOM 910 C CA . TYR A 1 108 ? -1.077 6.505 7.442 1.00 89.44 108 TYR A CA 1
ATOM 911 C C . TYR A 1 108 ? 0.030 5.535 7.864 1.00 89.44 108 TYR A C 1
ATOM 913 O O . TYR A 1 108 ? -0.044 5.010 8.966 1.00 89.44 108 TYR A O 1
ATOM 921 N N . GLU A 1 109 ? 1.051 5.318 7.036 1.00 90.00 109 GLU A N 1
ATOM 922 C CA . GLU A 1 109 ? 2.250 4.545 7.379 1.00 90.00 109 GLU A CA 1
ATOM 923 C C . GLU A 1 109 ? 3.019 5.210 8.523 1.00 90.00 109 GLU A C 1
ATOM 925 O O . GLU A 1 109 ? 3.247 4.591 9.558 1.00 90.00 109 GLU A O 1
ATOM 930 N N . LYS A 1 110 ? 3.309 6.512 8.401 1.00 89.31 110 LYS A N 1
ATOM 931 C CA . LYS A 1 110 ? 3.899 7.296 9.498 1.00 89.31 110 LYS A CA 1
ATOM 932 C C . LYS A 1 110 ? 3.029 7.266 10.752 1.00 89.31 110 LYS A C 1
ATOM 934 O O . LYS A 1 110 ? 3.514 6.992 11.843 1.00 89.31 110 LYS A O 1
ATOM 939 N N . GLY A 1 111 ? 1.726 7.468 10.574 1.00 88.94 111 GLY A N 1
ATOM 940 C CA . GLY A 1 111 ? 0.762 7.403 11.661 1.00 88.94 111 GLY A CA 1
ATOM 941 C C . GLY A 1 111 ? 0.716 6.035 12.337 1.00 88.94 111 GLY A C 1
ATOM 942 O O . GLY A 1 111 ? 0.509 5.985 13.540 1.00 88.94 111 GLY A O 1
ATOM 943 N N . ALA A 1 112 ? 0.920 4.935 11.606 1.00 89.81 112 ALA A N 1
ATOM 944 C CA . ALA A 1 112 ? 1.018 3.596 12.180 1.00 89.81 112 ALA A CA 1
ATOM 945 C C . ALA A 1 112 ? 2.276 3.436 13.037 1.00 89.81 112 ALA A C 1
ATOM 947 O O . ALA A 1 112 ? 2.194 2.876 14.129 1.00 89.81 112 ALA A O 1
ATOM 948 N N . ILE A 1 113 ? 3.409 3.982 12.581 1.00 88.00 113 ILE A N 1
ATOM 949 C CA . ILE A 1 113 ? 4.665 3.963 13.335 1.00 88.00 113 ILE A CA 1
ATOM 950 C C . ILE A 1 113 ? 4.486 4.672 14.687 1.00 88.00 113 ILE A C 1
ATOM 952 O O . ILE A 1 113 ? 4.897 4.144 15.721 1.00 88.00 113 ILE A O 1
ATOM 956 N N . GLU A 1 114 ? 3.805 5.815 14.679 1.00 88.38 114 GLU A N 1
ATOM 957 C CA . GLU A 1 114 ? 3.610 6.698 15.836 1.00 88.38 114 GLU A CA 1
ATOM 958 C C . GLU A 1 114 ? 2.357 6.365 16.675 1.00 88.38 114 GLU A C 1
ATOM 960 O O . GLU A 1 114 ? 2.088 7.017 17.680 1.00 88.38 114 GLU A O 1
ATOM 965 N N . CYS A 1 115 ? 1.543 5.380 16.276 1.00 88.81 115 CYS A N 1
ATOM 966 C CA . CYS A 1 115 ? 0.318 5.031 16.998 1.00 88.81 115 CYS A CA 1
ATOM 967 C C . CYS A 1 115 ? 0.592 3.997 18.100 1.00 88.81 115 CYS A C 1
ATOM 969 O O . CYS A 1 115 ? 0.662 2.793 17.839 1.00 88.81 115 CYS A O 1
ATOM 971 N N . ASP A 1 116 ? 0.629 4.460 19.350 1.00 89.69 116 ASP A N 1
ATOM 972 C CA . ASP A 1 116 ? 0.801 3.610 20.544 1.00 89.69 116 ASP A CA 1
ATOM 973 C C . ASP A 1 116 ? -0.397 2.680 20.823 1.00 89.69 116 ASP A C 1
ATOM 975 O O . ASP A 1 116 ? -0.324 1.776 21.651 1.00 89.69 116 ASP A O 1
ATOM 979 N N . GLN A 1 117 ? -1.530 2.888 20.142 1.00 90.88 117 GLN A N 1
ATOM 980 C CA . GLN A 1 117 ? -2.745 2.077 20.308 1.00 90.88 117 GLN A CA 1
ATOM 981 C C . GLN A 1 117 ? -2.768 0.820 19.424 1.00 90.88 117 GLN A C 1
ATOM 983 O O . GLN A 1 117 ? -3.702 0.010 19.529 1.00 90.88 117 GLN A O 1
ATOM 988 N N . LEU A 1 118 ? -1.805 0.679 18.508 1.00 93.12 118 LEU A N 1
ATOM 989 C CA . LEU A 1 118 ? -1.669 -0.512 17.677 1.00 93.12 118 LEU A CA 1
ATOM 990 C C . LEU A 1 118 ? -0.947 -1.610 18.454 1.00 93.12 118 LEU A C 1
ATOM 992 O O . LEU A 1 118 ? 0.132 -1.402 19.001 1.00 93.12 118 LEU A O 1
ATOM 996 N N . THR A 1 119 ? -1.538 -2.800 18.451 1.00 94.75 119 THR A N 1
ATOM 997 C CA . THR A 1 119 ? -0.844 -4.029 18.851 1.00 94.75 119 THR A CA 1
ATOM 998 C C . THR A 1 119 ? 0.292 -4.344 17.876 1.00 94.75 119 THR A C 1
ATOM 1000 O O . THR A 1 119 ? 0.333 -3.819 16.757 1.00 94.75 119 THR A O 1
ATOM 1003 N N . HIS A 1 120 ? 1.210 -5.222 18.281 1.00 92.50 120 HIS A N 1
ATOM 1004 C CA . HIS A 1 120 ? 2.303 -5.655 17.413 1.00 92.50 120 HIS A CA 1
ATOM 1005 C C . HIS A 1 120 ? 1.775 -6.319 16.130 1.00 92.50 120 HIS A C 1
ATOM 1007 O O . HIS A 1 120 ? 2.265 -6.047 15.038 1.00 92.50 120 HIS A O 1
ATOM 1013 N N . GLU A 1 121 ? 0.711 -7.115 16.236 1.00 92.62 121 GLU A N 1
ATOM 1014 C CA . GLU A 1 121 ? 0.067 -7.779 15.104 1.00 92.62 121 GLU A CA 1
ATOM 1015 C C . GLU A 1 121 ? -0.593 -6.777 1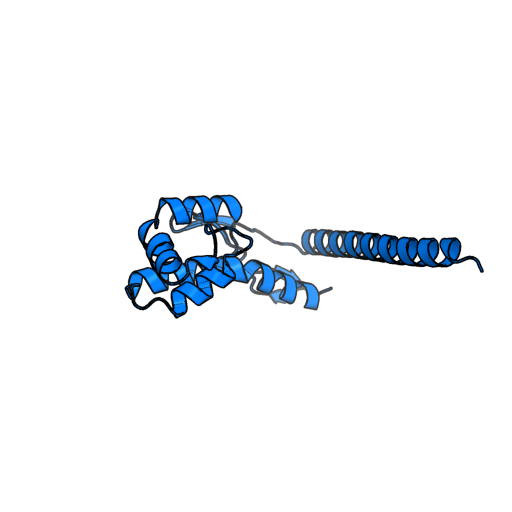4.151 1.00 92.62 121 GLU A C 1
ATOM 1017 O O . GLU A 1 121 ? -0.430 -6.878 12.937 1.00 92.62 121 GLU A O 1
ATOM 1022 N N . GLU A 1 122 ? -1.312 -5.782 14.680 1.00 94.00 122 GLU A N 1
ATOM 1023 C CA . GLU A 1 122 ? -1.928 -4.737 13.854 1.00 94.00 122 GLU A CA 1
ATOM 1024 C C . GLU A 1 122 ? -0.880 -3.890 13.125 1.00 94.00 122 GLU A C 1
ATOM 1026 O O . GLU A 1 122 ? -1.109 -3.475 11.987 1.00 94.00 122 GLU A O 1
ATOM 1031 N N . ARG A 1 123 ? 0.263 -3.645 13.772 1.00 92.44 123 ARG A N 1
ATOM 1032 C CA . ARG A 1 123 ? 1.399 -2.941 13.179 1.00 92.44 123 ARG A CA 1
ATOM 1033 C C . ARG A 1 123 ? 2.015 -3.750 12.037 1.00 92.44 123 ARG A C 1
ATOM 1035 O O . ARG A 1 123 ? 2.116 -3.232 10.931 1.00 92.44 123 ARG A O 1
ATOM 1042 N N . ASN A 1 124 ? 2.304 -5.030 12.263 1.00 91.62 124 ASN A N 1
ATOM 1043 C CA . ASN A 1 124 ? 2.826 -5.918 11.221 1.00 91.62 124 ASN A CA 1
ATOM 1044 C C . ASN A 1 124 ? 1.866 -6.030 10.023 1.00 91.62 124 ASN A C 1
ATOM 1046 O O . ASN A 1 124 ? 2.306 -6.051 8.874 1.00 91.62 124 ASN A O 1
ATOM 1050 N N . GLU A 1 125 ? 0.553 -6.071 10.272 1.00 92.06 125 GLU A N 1
ATOM 1051 C CA . GLU A 1 125 ? -0.455 -6.147 9.209 1.00 92.06 125 GLU A CA 1
ATOM 1052 C C . GLU A 1 125 ? -0.463 -4.884 8.334 1.00 92.06 125 GLU A C 1
ATOM 1054 O O . GLU A 1 125 ? -0.509 -4.982 7.105 1.00 92.06 125 GLU A O 1
ATOM 1059 N N . ILE A 1 126 ? -0.417 -3.689 8.938 1.00 92.56 126 ILE A N 1
ATOM 1060 C CA . ILE A 1 126 ? -0.441 -2.442 8.164 1.00 92.56 126 ILE A CA 1
ATOM 1061 C C . ILE A 1 126 ? 0.900 -2.135 7.490 1.00 92.56 126 ILE A C 1
ATOM 1063 O O . ILE A 1 126 ? 0.897 -1.699 6.339 1.00 92.56 126 ILE A O 1
ATOM 1067 N N . GLU A 1 127 ? 2.024 -2.408 8.154 1.00 90.94 127 GLU A N 1
ATOM 1068 C CA . GLU A 1 127 ? 3.364 -2.263 7.573 1.00 90.94 127 GLU A CA 1
ATOM 1069 C C . GLU A 1 127 ? 3.526 -3.201 6.373 1.00 90.94 127 GLU A C 1
ATOM 1071 O O . GLU A 1 127 ? 3.834 -2.746 5.273 1.00 90.94 127 GLU A O 1
ATOM 1076 N N . GLY A 1 128 ? 3.177 -4.485 6.521 1.00 91.00 128 GLY A N 1
ATOM 1077 C CA . GLY A 1 128 ? 3.227 -5.443 5.415 1.00 91.00 128 GLY A CA 1
ATOM 1078 C C . GLY A 1 128 ? 2.308 -5.071 4.244 1.00 91.00 128 GLY A C 1
ATOM 1079 O O . GLY A 1 128 ? 2.643 -5.314 3.083 1.00 91.00 128 GLY A O 1
ATOM 1080 N N . PHE A 1 129 ? 1.159 -4.443 4.518 1.00 92.94 129 PHE A N 1
ATOM 1081 C CA . PHE A 1 129 ? 0.278 -3.927 3.471 1.00 92.94 129 PHE A CA 1
ATOM 1082 C C . PHE A 1 129 ? 0.885 -2.719 2.734 1.00 92.94 129 PHE A C 1
ATOM 1084 O O . PHE A 1 129 ? 0.789 -2.641 1.503 1.00 92.94 129 PHE A O 1
ATOM 1091 N N . PHE A 1 130 ? 1.507 -1.780 3.453 1.00 92.56 130 PHE A N 1
ATOM 1092 C CA . PHE A 1 130 ? 2.125 -0.593 2.855 1.00 92.56 130 PHE A CA 1
ATOM 1093 C C . PHE A 1 130 ? 3.456 -0.877 2.151 1.00 92.56 130 PHE A C 1
ATOM 1095 O O . PHE A 1 130 ? 3.716 -0.266 1.113 1.00 92.56 130 PHE A O 1
ATOM 1102 N N . ASP A 1 131 ? 4.211 -1.889 2.577 1.00 90.19 131 ASP A N 1
ATOM 1103 C CA . ASP A 1 131 ? 5.409 -2.369 1.877 1.00 90.19 131 ASP A CA 1
ATOM 1104 C C . ASP A 1 131 ? 5.115 -2.731 0.411 1.00 90.19 131 ASP A C 1
ATOM 1106 O O . ASP A 1 131 ? 5.856 -2.368 -0.507 1.00 90.19 131 ASP A O 1
ATOM 1110 N N . ILE A 1 132 ? 3.990 -3.412 0.159 1.00 88.94 132 ILE A N 1
ATOM 1111 C CA . ILE A 1 132 ? 3.555 -3.774 -1.201 1.00 88.94 132 ILE A CA 1
ATOM 1112 C C . ILE A 1 132 ? 3.171 -2.524 -2.011 1.00 88.94 132 ILE A C 1
ATOM 1114 O O . ILE A 1 132 ? 3.375 -2.475 -3.225 1.00 88.94 132 ILE A O 1
ATOM 1118 N N . TYR A 1 133 ? 2.656 -1.484 -1.356 1.00 85.06 133 TYR A N 1
ATOM 1119 C CA . TYR A 1 133 ? 2.393 -0.194 -1.993 1.00 85.06 133 TYR A CA 1
ATOM 1120 C C . TYR A 1 133 ? 3.684 0.529 -2.386 1.00 85.06 133 TYR A C 1
ATOM 1122 O O . TYR A 1 133 ? 3.769 1.091 -3.482 1.00 85.06 133 TYR A O 1
ATOM 1130 N N . GLU A 1 134 ? 4.706 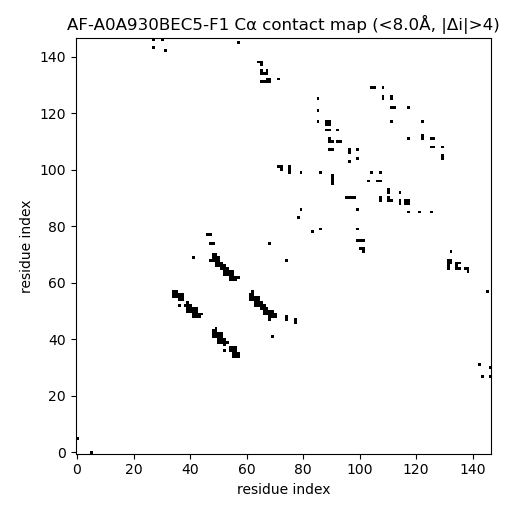0.482 -1.532 1.00 88.12 134 GLU A N 1
ATOM 1131 C CA . GLU A 1 134 ? 6.004 1.095 -1.807 1.00 88.12 134 GLU A CA 1
ATOM 1132 C C . GLU A 1 134 ? 6.749 0.395 -2.955 1.00 88.12 134 GLU A C 1
ATOM 1134 O O . GLU A 1 134 ? 7.473 1.034 -3.726 1.00 88.12 134 GLU A O 1
ATOM 1139 N N . ASN A 1 135 ? 6.526 -0.910 -3.124 1.00 86.75 135 ASN A N 1
ATOM 1140 C CA . ASN A 1 135 ? 7.156 -1.709 -4.172 1.00 86.75 135 ASN A CA 1
ATOM 1141 C C . ASN A 1 135 ? 6.919 -1.167 -5.585 1.00 86.75 135 ASN A C 1
ATOM 1143 O O . ASN A 1 135 ? 7.818 -1.280 -6.413 1.00 86.75 135 ASN A O 1
ATOM 1147 N N . THR A 1 136 ? 5.784 -0.504 -5.836 1.00 78.75 136 THR A N 1
ATOM 1148 C CA . THR A 1 136 ? 5.509 0.138 -7.136 1.00 78.75 136 THR A CA 1
ATOM 1149 C C . THR A 1 136 ? 6.577 1.179 -7.478 1.00 78.75 136 THR A C 1
ATOM 1151 O O . THR A 1 136 ? 7.136 1.201 -8.574 1.00 78.75 136 THR A O 1
ATOM 1154 N N . GLU A 1 137 ? 6.930 2.027 -6.513 1.00 79.12 137 GLU A N 1
ATOM 1155 C CA . GLU A 1 137 ? 7.955 3.055 -6.701 1.00 79.12 137 GLU A CA 1
ATOM 1156 C C . GLU A 1 137 ? 9.367 2.451 -6.718 1.00 79.12 137 GLU A C 1
ATOM 1158 O O . GLU A 1 137 ? 10.209 2.862 -7.524 1.00 79.12 137 GLU A O 1
ATOM 1163 N N . LYS A 1 138 ? 9.626 1.417 -5.901 1.00 82.31 138 LYS A N 1
ATOM 1164 C CA . LYS A 1 138 ? 10.899 0.672 -5.925 1.00 82.31 138 LYS A CA 1
ATOM 1165 C C . LYS A 1 138 ? 11.138 0.021 -7.289 1.00 82.31 138 LYS A C 1
ATOM 1167 O O . LYS A 1 138 ? 12.239 0.131 -7.831 1.00 82.31 138 LYS A O 1
ATOM 1172 N N . ASN A 1 139 ? 10.114 -0.604 -7.864 1.00 77.75 139 ASN A N 1
ATOM 1173 C CA . ASN A 1 139 ? 10.174 -1.237 -9.175 1.00 77.75 139 ASN A CA 1
ATOM 1174 C C . ASN A 1 139 ? 10.378 -0.206 -10.284 1.00 77.75 139 ASN A C 1
ATOM 1176 O O . ASN A 1 139 ? 11.293 -0.379 -11.085 1.00 77.75 139 ASN A O 1
ATOM 1180 N N . LYS A 1 140 ? 9.633 0.911 -10.290 1.00 76.00 140 LYS A N 1
ATOM 1181 C CA . LYS A 1 140 ? 9.862 2.019 -11.240 1.00 76.00 140 LYS A CA 1
ATOM 1182 C C . LYS A 1 140 ? 11.301 2.532 -11.189 1.00 76.00 140 LYS A C 1
ATOM 1184 O O . LYS A 1 140 ? 11.939 2.670 -12.231 1.00 76.00 140 LYS A O 1
ATOM 1189 N N . LYS A 1 141 ? 11.837 2.791 -9.990 1.00 78.81 141 LYS A N 1
ATOM 1190 C CA . LYS A 1 141 ? 13.224 3.253 -9.816 1.00 78.81 141 LYS A CA 1
ATOM 1191 C C . LYS A 1 141 ? 14.227 2.229 -10.346 1.00 78.81 141 LYS A C 1
ATOM 1193 O O . LYS A 1 141 ? 15.182 2.603 -11.014 1.00 78.81 141 LYS A O 1
ATOM 1198 N N . ARG A 1 142 ? 13.998 0.942 -10.075 1.00 73.44 142 ARG A N 1
ATOM 1199 C CA . ARG A 1 142 ? 14.862 -0.147 -10.544 1.00 73.44 142 ARG A CA 1
ATOM 1200 C C . ARG A 1 142 ? 14.821 -0.283 -12.064 1.00 73.44 142 ARG A C 1
ATOM 1202 O O . ARG A 1 142 ? 15.869 -0.428 -12.673 1.00 73.44 142 ARG A O 1
ATOM 1209 N N . LEU A 1 143 ? 13.638 -0.160 -12.667 1.00 69.81 143 LEU A N 1
ATOM 1210 C CA . LEU A 1 143 ? 13.444 -0.214 -14.117 1.00 69.81 143 LEU A CA 1
ATOM 1211 C C . LEU A 1 143 ? 14.101 0.961 -14.845 1.00 69.81 143 LEU A C 1
ATOM 1213 O O . LEU A 1 143 ? 14.679 0.756 -15.907 1.00 69.81 143 LEU A O 1
ATOM 1217 N N . ARG A 1 144 ? 14.086 2.165 -14.258 1.00 68.56 144 ARG A N 1
ATOM 1218 C CA . ARG A 1 144 ? 14.800 3.332 -14.808 1.00 68.56 144 ARG A CA 1
ATOM 1219 C C . ARG A 1 144 ? 16.305 3.110 -14.939 1.00 68.56 144 ARG A C 1
ATOM 1221 O O . ARG A 1 144 ? 16.894 3.660 -15.852 1.00 68.56 144 ARG A O 1
ATOM 1228 N N . ASN A 1 145 ? 16.918 2.295 -14.080 1.00 68.31 145 ASN A N 1
ATOM 1229 C CA . ASN A 1 145 ? 18.348 1.992 -14.189 1.00 68.31 145 ASN A CA 1
ATOM 1230 C C . ASN A 1 145 ? 18.692 1.112 -15.408 1.00 68.31 145 ASN A C 1
ATOM 1232 O O . ASN A 1 145 ? 19.870 0.925 -15.695 1.00 68.31 145 ASN A O 1
ATOM 1236 N N . PHE A 1 146 ? 17.691 0.555 -16.100 1.00 62.75 146 PHE A N 1
ATOM 1237 C CA . PHE A 1 146 ? 17.869 -0.277 -17.295 1.00 62.75 146 PHE A CA 1
ATOM 1238 C C . PHE A 1 146 ? 17.506 0.439 -18.607 1.00 62.75 146 PHE A C 1
ATOM 1240 O O . PHE A 1 146 ? 17.582 -0.186 -19.666 1.00 62.75 146 PHE A O 1
ATOM 1247 N N . VAL A 1 147 ? 17.059 1.701 -18.549 1.00 54.41 147 VAL A N 1
ATOM 1248 C CA . VAL A 1 147 ? 16.605 2.502 -19.705 1.00 54.41 147 VAL A CA 1
ATOM 1249 C C . VAL A 1 147 ? 17.602 3.603 -20.015 1.00 54.41 147 VAL A C 1
ATOM 1251 O O . VAL A 1 147 ? 17.799 3.829 -21.232 1.00 54.41 147 VAL A O 1
#

Solvent-accessible surface area (backbone atoms only — not comparable to full-atom values): 8482 Å² total; per-residue (Å²): 136,58,74,65,59,56,54,51,52,55,54,50,52,51,52,50,51,53,50,52,51,54,52,50,51,51,52,50,55,52,50,56,71,66,38,58,64,69,67,65,40,81,42,79,52,97,94,31,58,28,34,49,32,75,43,38,47,57,98,87,44,78,40,79,46,62,46,30,53,71,46,56,72,60,41,52,55,50,46,51,70,75,39,49,65,60,56,49,51,32,38,68,77,42,69,88,66,67,78,91,43,93,89,43,45,70,57,52,52,54,32,50,76,72,32,85,85,55,51,73,66,58,44,53,54,52,50,60,55,48,51,34,60,50,22,53,58,54,41,52,56,57,53,57,78,77,110

Nearest PDB structures (foldseek):
  1r2i-assembly1_A  TM=4.039E-01  e=6.575E+00  Homo sapiens
  8hlm-assembly1_B  TM=3.714E-01  e=7.001E+00  Homo sapiens
  1ysn-assembly1_A  TM=3.629E-01  e=5.799E+00  Homo sapiens

Radius of gyration: 20.47 Å; Cα contacts (8 Å, |Δi|>4): 140; chains: 1; bounding box: 34×58×47 Å

Secondary structure (DSSP, 8-state):
--HHHHHHHHHHHHHHHHHHHHHHHHHHHHHHHHS--TT-EEEEETTEEEEE---EEETTEEEPPPPEESSHHHHHHHHHHH-HHHHHHHHHH-GGG-S--TTTHHHHHHHHHT-TTS-HHHHHHHHHHHHHHHHHHHHHHHHHTT-

Mean predicted aligned error: 11.98 Å